Protein AF-A0A1Q4FGW6-F1 (afdb_monomer_lite)

Foldseek 3Di:
DDDPPPPPPVPPPQQAKWAFADADQVQQKTWIAGPVGDIDIAHAPDDDPNAQWHFPTTDDQWTWIWHDDPPDPDIDIDIDGHGDIDRRSVVCVVPDDPDDDPPPPPPPPDDDDDD

Sequence (115 aa):
MFFISTVLTAGTCAAEPYVVAALAADAQAVVLSTADGRLLRYRSGEPLADAPWRVAEVRGDEVVFARPLPGRNGALNVGVRAGATVDFAALDRRHAAPPAPPQQKDFRLIPLPRR

pLDDT: mean 79.31, std 18.4, range [36.62, 96.88]

Structure (mmCIF, N/CA/C/O backbone):
data_AF-A0A1Q4FGW6-F1
#
_entry.id   AF-A0A1Q4FGW6-F1
#
loop_
_atom_site.group_PDB
_atom_site.id
_atom_site.type_symbol
_atom_site.label_atom_id
_atom_site.label_alt_id
_atom_site.label_comp_id
_atom_site.label_asym_id
_atom_site.label_entity_id
_atom_site.label_seq_id
_atom_site.pdbx_PDB_ins_code
_atom_site.Cartn_x
_atom_site.Cartn_y
_atom_site.Cartn_z
_atom_site.occupancy
_atom_site.B_iso_or_equiv
_atom_site.auth_seq_id
_atom_site.auth_comp_id
_atom_site.auth_asym_id
_atom_site.auth_atom_id
_atom_site.pdbx_PDB_model_num
ATOM 1 N N . MET A 1 1 ? 44.897 7.904 19.824 1.00 41.88 1 MET A N 1
ATOM 2 C CA . MET A 1 1 ? 43.861 8.563 19.002 1.00 41.88 1 MET A CA 1
ATOM 3 C C . MET A 1 1 ? 43.129 7.458 18.253 1.00 41.88 1 MET A C 1
ATOM 5 O O . MET A 1 1 ? 43.680 6.916 17.307 1.00 41.88 1 MET A O 1
ATOM 9 N N . PHE A 1 2 ? 41.986 7.005 18.773 1.00 36.84 2 PHE A N 1
ATOM 10 C CA . PHE A 1 2 ? 41.222 5.901 18.184 1.00 36.84 2 PHE A CA 1
ATOM 11 C C . PHE A 1 2 ? 40.255 6.477 17.147 1.00 36.84 2 PHE A C 1
ATOM 13 O O . PHE A 1 2 ? 39.329 7.197 17.508 1.00 36.84 2 PHE A O 1
ATOM 20 N N . PHE A 1 3 ? 40.488 6.197 15.865 1.00 41.50 3 PHE A N 1
ATOM 21 C CA . PHE A 1 3 ? 39.518 6.481 14.812 1.00 41.50 3 PHE A CA 1
ATOM 22 C C . PHE A 1 3 ? 38.496 5.344 14.790 1.00 41.50 3 PHE A C 1
ATOM 24 O O . PHE A 1 3 ? 38.798 4.231 14.365 1.00 41.50 3 PHE A O 1
ATOM 31 N N . ILE A 1 4 ? 37.292 5.618 15.290 1.00 49.25 4 ILE A N 1
ATOM 32 C CA . ILE A 1 4 ? 36.139 4.738 15.107 1.00 49.25 4 ILE A CA 1
ATOM 33 C C . ILE A 1 4 ? 35.610 5.029 13.702 1.00 49.25 4 ILE A C 1
ATOM 35 O O . ILE A 1 4 ? 34.852 5.973 13.493 1.00 49.25 4 ILE A O 1
ATOM 39 N N . SER A 1 5 ? 36.068 4.259 12.718 1.00 43.81 5 SER A N 1
ATOM 40 C CA . SER A 1 5 ? 35.481 4.272 11.379 1.00 43.81 5 SER A CA 1
ATOM 41 C C . SER A 1 5 ? 34.142 3.545 11.441 1.00 43.81 5 SER A C 1
ATOM 43 O O . SER A 1 5 ? 34.075 2.326 11.295 1.00 43.81 5 SER A O 1
ATOM 45 N N . THR A 1 6 ? 33.070 4.290 11.707 1.00 52.97 6 THR A N 1
ATOM 46 C CA . THR A 1 6 ? 31.701 3.794 11.572 1.00 52.97 6 THR A CA 1
ATOM 47 C C . THR A 1 6 ? 31.467 3.457 10.105 1.00 52.97 6 THR A C 1
ATOM 49 O O . THR A 1 6 ? 31.296 4.342 9.268 1.00 52.97 6 THR A O 1
ATOM 52 N N . VAL A 1 7 ? 31.478 2.166 9.781 1.00 49.09 7 VAL A N 1
ATOM 53 C CA . VAL A 1 7 ? 30.941 1.673 8.515 1.00 49.09 7 VAL A CA 1
ATOM 54 C C . VAL A 1 7 ? 29.440 1.923 8.584 1.00 49.09 7 VAL A C 1
ATOM 56 O O . VAL A 1 7 ? 28.708 1.202 9.262 1.00 49.09 7 VAL A O 1
ATOM 59 N N . LEU A 1 8 ? 28.988 2.997 7.934 1.00 40.84 8 LEU A N 1
ATOM 60 C CA . LEU A 1 8 ? 27.576 3.228 7.677 1.00 40.84 8 LEU A CA 1
ATOM 61 C C . LEU A 1 8 ? 27.153 2.169 6.657 1.00 40.84 8 LEU A C 1
ATOM 63 O O . LEU A 1 8 ? 27.145 2.394 5.449 1.00 40.84 8 LEU A O 1
ATOM 67 N N . THR A 1 9 ? 26.894 0.958 7.144 1.00 42.75 9 THR A N 1
ATOM 68 C CA . THR A 1 9 ? 26.194 -0.051 6.364 1.00 42.75 9 THR A CA 1
ATOM 69 C C . THR A 1 9 ? 24.844 0.583 6.086 1.00 42.75 9 THR A C 1
ATOM 71 O O . THR A 1 9 ? 24.042 0.735 7.006 1.00 42.75 9 THR A O 1
ATOM 74 N N . ALA A 1 10 ? 24.637 1.058 4.856 1.00 43.44 10 ALA A N 1
ATOM 75 C CA . ALA A 1 10 ? 23.323 1.414 4.363 1.00 43.44 10 ALA A CA 1
ATOM 76 C C . ALA A 1 10 ? 22.504 0.132 4.465 1.00 43.44 10 ALA A C 1
ATOM 78 O O . ALA A 1 10 ? 22.545 -0.723 3.581 1.00 43.44 10 ALA A O 1
ATOM 79 N N . GLY A 1 11 ? 21.873 -0.056 5.624 1.00 36.62 11 GLY A N 1
ATOM 80 C CA . GLY A 1 11 ? 20.899 -1.095 5.826 1.00 36.62 11 GLY A CA 1
ATOM 81 C C . GLY A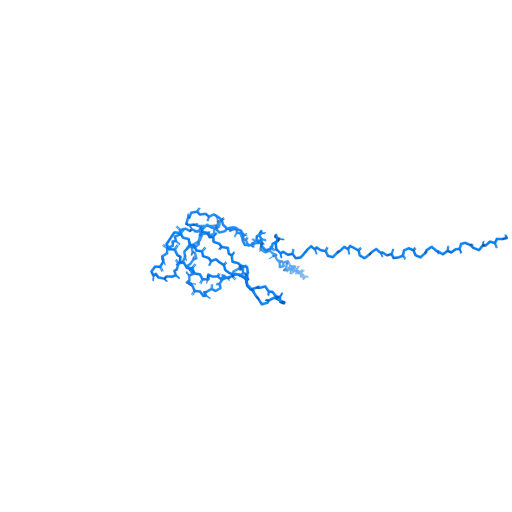 1 11 ? 19.889 -0.864 4.730 1.00 36.62 11 GLY A C 1
ATOM 82 O O . GLY A 1 11 ? 19.224 0.169 4.696 1.00 36.62 11 GLY A O 1
ATOM 83 N N . THR A 1 12 ? 19.827 -1.789 3.784 1.00 39.31 12 THR A N 1
ATOM 84 C CA . THR A 1 12 ? 18.630 -1.968 2.990 1.00 39.31 12 THR A CA 1
ATOM 85 C C . THR A 1 12 ? 17.553 -2.278 4.019 1.00 39.31 12 THR A C 1
ATOM 87 O O . THR A 1 12 ? 17.410 -3.433 4.421 1.00 39.31 12 THR A O 1
ATOM 90 N N . CYS A 1 13 ? 16.891 -1.245 4.548 1.00 40.62 13 CYS A N 1
ATOM 91 C CA . CYS A 1 13 ? 15.671 -1.416 5.307 1.00 40.62 13 CYS A CA 1
ATOM 92 C C . CYS A 1 13 ? 14.757 -2.168 4.353 1.00 40.62 13 CYS A C 1
ATOM 94 O O . CYS A 1 13 ? 14.308 -1.620 3.347 1.00 40.62 13 CYS A O 1
ATOM 96 N N . ALA A 1 14 ? 14.594 -3.465 4.595 1.00 47.12 14 ALA A N 1
ATOM 97 C CA . ALA A 1 14 ? 13.529 -4.210 3.969 1.00 47.12 14 ALA A CA 1
ATOM 98 C C . ALA A 1 14 ? 12.263 -3.449 4.357 1.00 47.12 14 ALA A C 1
ATOM 100 O O . ALA A 1 14 ? 11.965 -3.365 5.545 1.00 47.12 14 ALA A O 1
ATOM 101 N N . ALA A 1 15 ? 11.619 -2.794 3.387 1.00 60.25 15 ALA A N 1
ATOM 102 C CA . ALA A 1 15 ? 10.400 -2.044 3.639 1.00 60.25 15 ALA A CA 1
ATOM 103 C C . ALA A 1 15 ? 9.425 -2.989 4.349 1.00 60.25 15 ALA A C 1
ATOM 105 O O . ALA A 1 15 ? 9.059 -4.029 3.795 1.00 60.25 15 ALA A O 1
ATOM 106 N N . GLU A 1 16 ? 9.121 -2.686 5.609 1.00 75.06 16 GLU A N 1
ATOM 107 C CA . GLU A 1 16 ? 8.293 -3.545 6.445 1.00 75.06 16 GLU A CA 1
ATOM 108 C C . GLU A 1 16 ? 6.877 -3.625 5.860 1.00 75.06 16 GLU A C 1
ATOM 110 O O . GLU A 1 16 ? 6.414 -2.673 5.222 1.00 75.06 16 GLU A O 1
ATOM 115 N N . PRO A 1 17 ? 6.176 -4.757 6.036 1.00 87.31 17 PRO A N 1
ATOM 116 C CA . PRO A 1 17 ? 4.807 -4.879 5.565 1.00 87.31 17 PRO A CA 1
ATOM 117 C C . PRO A 1 17 ? 3.913 -3.820 6.221 1.00 87.31 17 PRO A C 1
ATOM 119 O O . PRO A 1 17 ? 3.962 -3.605 7.432 1.00 87.31 17 PRO A O 1
ATOM 122 N N . TYR A 1 18 ? 3.054 -3.198 5.417 1.00 91.88 18 TYR A N 1
ATOM 123 C CA . TYR A 1 18 ? 2.059 -2.235 5.877 1.00 91.88 18 TYR A CA 1
ATOM 124 C C . TYR A 1 18 ? 0.700 -2.911 6.030 1.00 91.88 18 TYR A C 1
ATOM 126 O O . TYR A 1 18 ? 0.343 -3.782 5.239 1.00 91.88 18 TYR A O 1
ATOM 134 N N . VAL A 1 19 ? -0.100 -2.46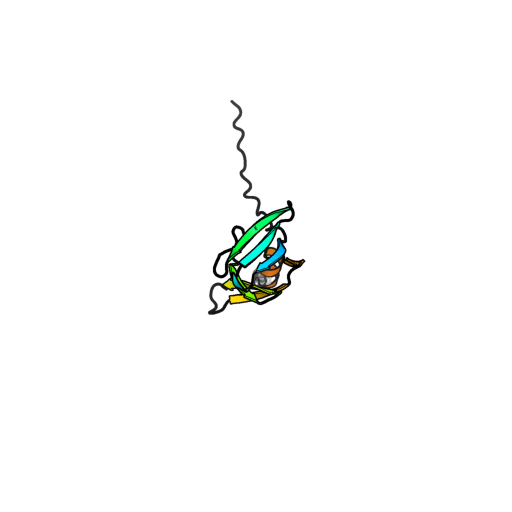7 6.992 1.00 94.69 19 VAL A N 1
ATOM 135 C CA . VAL A 1 19 ? -1.522 -2.823 7.098 1.00 94.69 19 VAL A CA 1
ATOM 136 C C . VAL A 1 19 ? -2.362 -1.645 6.628 1.00 94.69 19 VAL A C 1
ATOM 138 O O . VAL A 1 19 ? -2.137 -0.515 7.056 1.00 94.69 19 VAL A O 1
ATOM 141 N N . VAL A 1 20 ? -3.356 -1.887 5.773 1.00 95.25 20 VAL A N 1
ATOM 142 C CA . VAL A 1 20 ? -4.332 -0.858 5.387 1.00 95.25 20 VAL A CA 1
ATOM 143 C C . VAL A 1 20 ? -5.297 -0.643 6.550 1.00 95.25 20 VAL A C 1
ATOM 145 O O . VAL A 1 20 ? -6.293 -1.345 6.684 1.00 95.25 20 VAL A O 1
ATOM 148 N N . ALA A 1 21 ? -4.989 0.308 7.426 1.00 94.31 21 ALA A N 1
ATOM 149 C CA . ALA A 1 21 ? -5.732 0.524 8.663 1.00 94.31 21 ALA A CA 1
ATOM 150 C C . ALA A 1 21 ? -7.093 1.193 8.423 1.00 94.31 21 ALA A C 1
ATOM 152 O O . ALA A 1 21 ? -8.069 0.864 9.093 1.00 94.31 21 ALA A O 1
ATOM 153 N N . ALA A 1 22 ? -7.167 2.127 7.472 1.00 94.62 22 ALA A N 1
ATOM 154 C CA . ALA A 1 22 ? -8.409 2.809 7.127 1.00 94.62 22 ALA A CA 1
ATOM 155 C C . ALA A 1 22 ? -8.395 3.322 5.685 1.00 94.62 22 ALA A C 1
ATOM 157 O O . ALA A 1 22 ? -7.340 3.642 5.133 1.00 94.62 22 ALA A O 1
ATOM 158 N N . LEU A 1 23 ? -9.589 3.451 5.109 1.00 95.12 23 LEU A N 1
ATOM 159 C CA . LEU A 1 23 ? -9.822 3.995 3.776 1.00 95.12 23 LEU A CA 1
ATOM 160 C C . LEU A 1 23 ? -10.906 5.065 3.836 1.00 95.12 23 LEU A C 1
ATOM 162 O O . LEU A 1 23 ? -11.895 4.926 4.551 1.00 95.12 23 LEU A O 1
ATOM 166 N N . ALA A 1 24 ? -10.708 6.132 3.071 1.00 93.12 24 ALA A N 1
ATOM 167 C CA . ALA A 1 24 ? -11.670 7.207 2.902 1.00 93.12 24 ALA A CA 1
ATOM 168 C C . ALA A 1 24 ? -11.806 7.503 1.406 1.00 93.12 24 ALA A C 1
ATOM 170 O O . ALA A 1 24 ? -11.052 8.307 0.854 1.00 93.12 24 ALA A O 1
ATOM 171 N N . ALA A 1 25 ? -12.756 6.831 0.751 1.00 89.44 25 ALA A N 1
ATOM 172 C CA . ALA A 1 25 ? -12.981 6.943 -0.690 1.00 89.44 25 ALA A CA 1
ATOM 173 C C . ALA A 1 25 ? -13.351 8.373 -1.116 1.00 89.44 25 ALA A C 1
ATOM 175 O O . ALA A 1 25 ? -12.778 8.894 -2.072 1.00 89.44 25 ALA A O 1
ATOM 176 N N . ASP A 1 26 ? -14.214 9.044 -0.352 1.00 90.88 26 ASP A N 1
ATOM 177 C CA . ASP A 1 26 ? -14.637 10.424 -0.633 1.00 90.88 26 ASP A CA 1
ATOM 178 C C . ASP A 1 26 ? -13.462 11.410 -0.573 1.00 90.88 26 ASP A C 1
ATOM 180 O O . ASP A 1 26 ? -13.383 12.367 -1.338 1.00 90.88 26 ASP A O 1
ATOM 184 N N . ALA A 1 27 ? -12.511 11.148 0.326 1.00 90.94 27 ALA A N 1
ATOM 185 C CA . ALA A 1 27 ? -11.302 11.946 0.488 1.00 90.94 27 ALA A CA 1
ATOM 186 C C . ALA A 1 27 ? -10.133 11.457 -0.382 1.00 90.94 27 ALA A C 1
ATOM 188 O O . ALA A 1 27 ? -9.047 12.036 -0.303 1.00 90.94 27 ALA A O 1
ATOM 189 N N . GLN A 1 28 ? -10.333 10.383 -1.157 1.00 95.56 28 GLN A N 1
ATOM 190 C CA . GLN A 1 28 ? -9.295 9.681 -1.910 1.00 95.56 28 GLN A CA 1
ATOM 191 C C . GLN A 1 28 ? -8.037 9.438 -1.063 1.00 95.56 28 GLN A C 1
ATOM 193 O O . GLN A 1 28 ? -6.927 9.780 -1.470 1.00 95.56 28 GLN A O 1
ATOM 198 N N . ALA A 1 29 ? -8.209 8.907 0.151 1.00 96.00 29 ALA A N 1
ATOM 199 C CA . ALA A 1 29 ? -7.127 8.764 1.120 1.00 96.00 29 ALA A CA 1
ATOM 200 C C . ALA A 1 29 ? -7.091 7.384 1.784 1.00 96.00 29 ALA A C 1
ATOM 202 O O . ALA A 1 29 ? -8.120 6.741 1.994 1.00 96.00 29 ALA A O 1
ATOM 203 N N . VAL A 1 30 ? -5.884 6.964 2.155 1.00 96.88 30 VAL A N 1
ATOM 204 C CA . VAL A 1 30 ? -5.592 5.725 2.880 1.00 96.88 30 VAL A CA 1
ATOM 205 C C . VAL A 1 30 ? -4.745 6.032 4.109 1.00 96.88 30 VAL A C 1
ATOM 207 O O . VAL A 1 30 ? -3.890 6.921 4.092 1.00 96.88 30 VAL A O 1
ATOM 210 N N . VAL A 1 31 ? -4.983 5.282 5.181 1.00 96.38 31 VAL A N 1
ATOM 211 C CA . VAL A 1 31 ? -4.101 5.221 6.345 1.00 96.38 31 VAL A CA 1
ATOM 212 C C . VAL A 1 31 ? -3.435 3.854 6.369 1.00 96.38 31 VAL A C 1
ATOM 214 O O . VAL A 1 31 ? -4.112 2.826 6.391 1.00 96.38 31 VAL A O 1
ATOM 217 N N . LEU A 1 32 ? -2.108 3.855 6.369 1.00 95.31 32 LEU A N 1
ATOM 218 C CA . LEU A 1 32 ? -1.270 2.676 6.521 1.00 95.31 32 LEU A CA 1
ATOM 219 C C . LEU A 1 32 ? -0.731 2.608 7.949 1.00 95.31 32 LEU A C 1
ATOM 221 O O . LEU A 1 32 ? -0.286 3.621 8.482 1.00 95.31 32 LEU A O 1
ATOM 225 N N . SER A 1 33 ? -0.747 1.422 8.547 1.00 94.06 33 SER A N 1
ATOM 226 C CA . SER A 1 33 ? -0.014 1.127 9.777 1.00 94.06 33 SER A CA 1
ATOM 227 C C . SER A 1 33 ? 1.266 0.389 9.426 1.00 94.06 33 SER A C 1
ATOM 229 O O . SER A 1 33 ? 1.227 -0.607 8.704 1.00 94.06 33 SER A O 1
ATOM 231 N N . THR A 1 34 ? 2.388 0.862 9.944 1.00 90.81 34 THR A N 1
ATOM 232 C CA . THR A 1 34 ? 3.670 0.148 9.934 1.00 90.81 34 THR A CA 1
ATOM 233 C C . THR A 1 34 ? 3.700 -0.915 11.035 1.00 90.81 34 THR A C 1
ATOM 235 O O . THR A 1 34 ? 2.835 -0.931 11.920 1.00 90.81 34 THR A O 1
ATOM 238 N N . ALA A 1 35 ? 4.690 -1.811 10.996 1.00 86.69 35 ALA A N 1
ATOM 239 C CA . ALA A 1 35 ? 4.838 -2.866 11.999 1.00 86.69 35 ALA A CA 1
ATOM 240 C C . ALA A 1 35 ? 5.191 -2.319 13.397 1.00 86.69 35 ALA A C 1
ATOM 242 O O . ALA A 1 35 ? 4.796 -2.911 14.399 1.00 86.69 35 ALA A O 1
ATOM 243 N N . ASP A 1 36 ? 5.853 -1.159 13.473 1.00 87.06 36 ASP A N 1
ATOM 244 C CA . ASP A 1 36 ? 6.111 -0.421 14.720 1.00 87.06 36 ASP A CA 1
ATOM 245 C C . ASP A 1 36 ? 4.889 0.376 15.235 1.00 87.06 36 ASP A C 1
ATOM 247 O O . ASP A 1 36 ? 4.975 1.063 16.253 1.00 87.06 36 ASP A O 1
ATOM 251 N N . GLY A 1 37 ? 3.737 0.277 14.558 1.00 86.62 37 GLY A N 1
ATOM 252 C CA . GLY A 1 37 ? 2.471 0.882 14.979 1.00 86.62 37 GLY A CA 1
ATOM 253 C C . GLY A 1 37 ? 2.296 2.354 14.596 1.00 86.62 37 GLY A C 1
ATOM 254 O O . GLY A 1 37 ? 1.330 2.987 15.029 1.00 86.62 37 GLY A O 1
ATOM 255 N N . ARG A 1 38 ? 3.194 2.930 13.787 1.00 91.81 38 ARG A N 1
ATOM 256 C CA . ARG A 1 38 ? 3.018 4.293 13.268 1.00 91.81 38 ARG A CA 1
ATOM 257 C C . ARG A 1 38 ? 1.942 4.319 12.188 1.00 91.81 38 ARG A C 1
ATOM 259 O O . ARG A 1 38 ? 1.850 3.434 11.343 1.00 91.81 38 ARG A O 1
ATOM 266 N N . LEU A 1 39 ? 1.161 5.396 12.184 1.00 94.44 39 LEU A N 1
ATOM 267 C CA . LEU A 1 39 ? 0.138 5.636 11.173 1.00 94.44 39 LEU A CA 1
ATOM 268 C C . LEU A 1 39 ? 0.635 6.653 10.149 1.00 94.44 39 LEU A C 1
ATOM 270 O O . LEU A 1 39 ? 1.029 7.768 10.495 1.00 94.44 39 LEU A O 1
ATOM 274 N N . LEU A 1 40 ? 0.584 6.266 8.881 1.00 94.44 40 LEU A N 1
ATOM 275 C CA . LEU A 1 40 ? 0.985 7.073 7.740 1.00 94.44 40 LEU A CA 1
ATOM 276 C C . LEU A 1 40 ? -0.241 7.326 6.872 1.00 94.44 40 LEU A C 1
ATOM 278 O O . LEU A 1 40 ? -0.903 6.391 6.423 1.00 94.44 40 LEU A O 1
ATOM 282 N N . ARG A 1 41 ? -0.563 8.596 6.642 1.00 95.81 41 ARG A N 1
ATOM 283 C CA . ARG A 1 41 ? -1.683 8.987 5.788 1.00 95.81 41 ARG A CA 1
ATOM 284 C C . ARG A 1 41 ? -1.163 9.363 4.410 1.00 95.81 41 ARG A C 1
ATOM 286 O O . ARG A 1 41 ? -0.279 10.207 4.318 1.00 95.81 41 ARG A O 1
ATOM 293 N N . TYR A 1 42 ? -1.801 8.816 3.383 1.00 96.44 42 TYR A N 1
ATOM 294 C CA . TYR A 1 42 ? -1.537 9.150 1.989 1.00 96.44 42 TYR A CA 1
ATOM 295 C C . TYR A 1 42 ? -2.830 9.506 1.261 1.00 96.44 42 TYR A C 1
ATOM 297 O O . TYR A 1 42 ? -3.899 8.969 1.568 1.00 96.44 42 TYR A O 1
ATOM 305 N N . ARG A 1 43 ? -2.736 10.402 0.283 1.00 96.50 43 ARG A N 1
ATOM 306 C CA . ARG A 1 43 ? -3.809 10.678 -0.685 1.00 96.50 43 ARG A CA 1
ATOM 307 C C . ARG A 1 43 ? -3.507 10.050 -2.038 1.00 96.50 43 ARG A C 1
ATOM 309 O O . ARG A 1 43 ? -2.361 9.744 -2.349 1.00 96.50 43 ARG A O 1
ATOM 316 N N . SER A 1 44 ? -4.535 9.898 -2.866 1.00 95.38 44 SER A N 1
ATOM 317 C CA . SER A 1 44 ? -4.370 9.522 -4.267 1.00 95.38 44 SER A CA 1
ATOM 318 C C . SER A 1 44 ? -3.388 10.464 -4.972 1.00 95.38 44 SER A C 1
ATOM 320 O O . SER A 1 44 ? -3.434 11.683 -4.804 1.00 95.38 44 SER A O 1
ATOM 322 N N . GLY A 1 45 ? -2.467 9.872 -5.726 1.00 94.12 45 GLY A N 1
ATOM 323 C CA . GLY A 1 45 ? -1.339 10.530 -6.374 1.00 94.12 45 GLY A CA 1
ATOM 324 C C . GLY A 1 45 ? -0.072 10.611 -5.519 1.00 94.12 45 GLY A C 1
ATOM 325 O O . GLY A 1 45 ? 1.007 10.779 -6.088 1.00 94.12 45 GLY A O 1
ATOM 326 N N . GLU A 1 46 ? -0.156 10.457 -4.194 1.00 95.12 46 GLU A N 1
ATOM 327 C CA . GLU A 1 46 ? 1.014 10.598 -3.324 1.00 95.12 46 GLU A CA 1
ATOM 328 C C . GLU A 1 46 ? 1.926 9.358 -3.383 1.00 95.12 46 GLU A C 1
ATOM 330 O O . GLU A 1 46 ? 1.441 8.219 -3.315 1.00 95.12 46 GLU A O 1
ATOM 335 N N . PRO A 1 47 ? 3.253 9.557 -3.509 1.00 94.38 47 PRO A N 1
ATOM 336 C CA . PRO A 1 47 ? 4.223 8.479 -3.397 1.00 94.38 47 PRO A CA 1
ATOM 337 C C . PRO A 1 47 ? 4.353 8.017 -1.944 1.00 94.38 47 PRO A C 1
ATOM 339 O O . PRO A 1 47 ? 4.265 8.811 -1.005 1.00 94.38 47 PRO A O 1
ATOM 342 N N . LEU A 1 48 ? 4.609 6.724 -1.763 1.00 91.50 48 LEU A N 1
ATOM 343 C CA . LEU A 1 48 ? 4.977 6.178 -0.465 1.00 91.50 48 LEU A CA 1
ATOM 344 C C . LEU A 1 48 ? 6.394 6.645 -0.111 1.00 91.50 48 LEU A C 1
ATOM 346 O O . LEU A 1 48 ? 7.244 6.800 -0.985 1.00 91.50 48 LEU A O 1
ATOM 350 N N . ALA A 1 49 ? 6.643 6.873 1.179 1.00 87.56 49 ALA A N 1
ATOM 351 C CA . ALA A 1 49 ? 7.916 7.432 1.638 1.00 87.56 49 ALA A CA 1
ATOM 352 C C . ALA A 1 49 ? 9.092 6.466 1.411 1.00 87.56 49 ALA A C 1
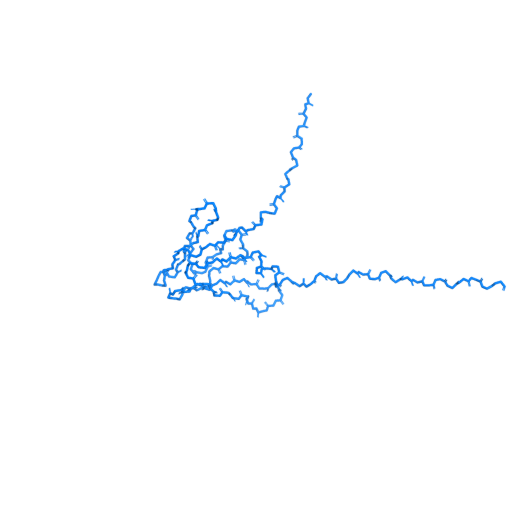ATOM 354 O O . ALA A 1 49 ? 10.165 6.886 0.986 1.00 87.56 49 ALA A O 1
ATOM 355 N N . ASP A 1 50 ? 8.855 5.171 1.636 1.00 85.62 50 ASP A N 1
ATOM 356 C CA . ASP A 1 50 ? 9.915 4.159 1.717 1.00 85.62 50 ASP A CA 1
ATOM 357 C C . ASP A 1 50 ? 9.836 3.110 0.594 1.00 85.62 50 ASP A C 1
ATOM 359 O O . ASP A 1 50 ? 10.533 2.095 0.624 1.00 85.62 50 ASP A O 1
ATOM 363 N N . ALA A 1 51 ? 8.975 3.321 -0.407 1.00 87.19 51 ALA A N 1
ATOM 364 C CA . ALA A 1 51 ? 8.757 2.369 -1.491 1.00 87.19 51 ALA A CA 1
ATOM 365 C C . ALA A 1 51 ? 8.512 3.090 -2.827 1.00 87.19 51 ALA A C 1
ATOM 367 O O . ALA A 1 51 ? 7.872 4.140 -2.842 1.00 87.19 51 ALA A O 1
ATOM 368 N N . PRO A 1 52 ? 8.926 2.517 -3.976 1.00 89.00 52 PRO A N 1
ATOM 369 C CA . PRO A 1 52 ? 8.704 3.093 -5.309 1.00 89.00 52 PRO A CA 1
ATOM 370 C C . PRO A 1 52 ? 7.242 2.963 -5.785 1.00 89.00 52 PRO A C 1
ATOM 372 O O . PRO A 1 52 ? 6.966 2.790 -6.970 1.00 89.00 52 PRO A O 1
ATOM 375 N N . TRP A 1 53 ? 6.294 3.014 -4.857 1.00 93.50 53 TRP A N 1
ATOM 376 C CA . TRP A 1 53 ? 4.865 2.868 -5.077 1.00 93.50 53 TRP A CA 1
ATOM 377 C C . TRP A 1 53 ? 4.170 4.195 -4.788 1.00 93.50 53 TRP A C 1
ATOM 379 O O . TRP A 1 53 ? 4.681 5.041 -4.059 1.00 93.50 53 TRP A O 1
ATOM 389 N N . ARG A 1 54 ? 2.976 4.376 -5.339 1.00 94.94 54 ARG A N 1
ATOM 390 C CA . ARG A 1 54 ? 2.085 5.494 -5.018 1.00 94.94 54 ARG A CA 1
ATOM 391 C C . ARG A 1 54 ? 0.669 4.999 -4.807 1.00 94.94 54 ARG A C 1
ATOM 393 O O . ARG A 1 54 ? 0.290 3.967 -5.366 1.00 94.94 54 ARG A O 1
ATOM 400 N N . VAL A 1 55 ? -0.133 5.765 -4.081 1.00 96.50 55 VAL A N 1
ATOM 401 C CA . VAL A 1 55 ? -1.584 5.558 -4.062 1.00 96.50 55 VAL A CA 1
ATOM 402 C C . VAL A 1 55 ? -2.126 5.990 -5.421 1.00 96.50 55 VAL A C 1
ATOM 404 O O . VAL A 1 55 ? -1.985 7.145 -5.809 1.00 96.50 55 VAL A O 1
ATOM 407 N N . ALA A 1 56 ? -2.694 5.065 -6.184 1.00 95.56 56 ALA A N 1
ATOM 408 C CA . ALA A 1 56 ? -3.286 5.368 -7.483 1.00 95.56 56 ALA A CA 1
ATOM 409 C C . ALA A 1 56 ? -4.744 5.802 -7.346 1.00 95.56 56 ALA A C 1
ATOM 411 O O . ALA A 1 56 ? -5.178 6.721 -8.032 1.00 95.56 56 ALA A O 1
ATOM 412 N N . GLU A 1 57 ? -5.492 5.125 -6.475 1.00 95.75 57 GLU A N 1
ATOM 413 C CA . GLU A 1 57 ? -6.920 5.359 -6.289 1.00 95.75 57 GLU A CA 1
ATOM 414 C C . GLU A 1 57 ? -7.409 4.725 -4.987 1.00 95.75 57 GLU A C 1
ATOM 416 O O . GLU A 1 57 ? -6.866 3.709 -4.553 1.00 95.75 57 GLU A O 1
ATOM 421 N N . VAL A 1 58 ? -8.456 5.288 -4.384 1.00 95.38 58 VAL A N 1
ATOM 422 C CA . VAL A 1 58 ? -9.180 4.668 -3.265 1.00 95.38 58 VAL A CA 1
ATOM 423 C C . VAL A 1 58 ? -10.646 4.495 -3.660 1.00 95.38 58 VAL A C 1
ATOM 425 O O . VAL A 1 58 ? -11.309 5.461 -4.034 1.00 95.38 58 VAL A O 1
ATOM 428 N N . ARG A 1 59 ? -11.157 3.264 -3.584 1.00 92.56 59 ARG A N 1
ATOM 429 C CA . ARG A 1 59 ? -12.495 2.860 -4.034 1.00 92.56 59 ARG A CA 1
ATOM 430 C C . ARG A 1 59 ? -13.211 2.090 -2.930 1.00 92.56 59 ARG A C 1
ATOM 432 O O . ARG A 1 59 ? -12.918 0.921 -2.720 1.00 92.56 59 ARG A O 1
ATOM 439 N N . GLY A 1 60 ? -14.177 2.715 -2.259 1.00 88.75 60 GLY A N 1
ATOM 440 C CA . GLY A 1 60 ? -14.963 2.048 -1.214 1.00 88.75 60 GLY A CA 1
ATOM 441 C C . GLY A 1 60 ? -14.083 1.432 -0.118 1.00 88.75 60 GLY A C 1
ATOM 442 O O . GLY A 1 60 ? -13.512 2.163 0.690 1.00 88.75 60 GLY A O 1
ATOM 443 N N . ASP A 1 61 ? -13.980 0.100 -0.113 1.00 91.19 61 ASP A N 1
ATOM 444 C CA . ASP A 1 61 ? -13.207 -0.726 0.823 1.00 91.19 61 ASP A CA 1
ATOM 445 C C . ASP A 1 61 ? -11.833 -1.185 0.291 1.00 91.19 61 ASP A C 1
ATOM 447 O O . ASP A 1 61 ? -11.143 -1.961 0.959 1.00 91.19 61 ASP A O 1
ATOM 451 N N . GLU A 1 62 ? -11.408 -0.690 -0.873 1.00 95.38 62 GLU A N 1
ATOM 452 C CA . GLU A 1 62 ? -10.147 -1.041 -1.526 1.00 95.38 62 GLU A CA 1
ATOM 453 C C . GLU A 1 62 ? -9.296 0.196 -1.862 1.00 95.38 62 GLU A C 1
ATOM 455 O O . GLU A 1 62 ? -9.797 1.253 -2.245 1.00 95.38 62 GLU A O 1
ATOM 460 N N . VAL A 1 63 ? -7.975 0.063 -1.754 1.00 96.44 63 VAL A N 1
ATOM 461 C CA . VAL A 1 63 ? -6.989 1.007 -2.290 1.00 96.44 63 VAL A CA 1
ATOM 462 C C . VAL A 1 63 ? -6.176 0.335 -3.386 1.00 96.44 63 VAL A C 1
ATOM 464 O O . VAL A 1 63 ? -5.735 -0.803 -3.243 1.00 96.44 63 VAL A O 1
ATOM 467 N N . VAL A 1 64 ? -5.938 1.058 -4.474 1.00 96.38 64 VAL A N 1
ATOM 468 C CA . VAL A 1 64 ? -5.055 0.630 -5.554 1.00 96.38 64 VAL A CA 1
ATOM 469 C C . VAL A 1 64 ? -3.715 1.328 -5.390 1.00 96.38 64 VAL A C 1
ATOM 471 O O . VAL A 1 64 ? -3.633 2.556 -5.448 1.00 96.38 64 VAL A O 1
ATOM 474 N N . PHE A 1 65 ? -2.649 0.550 -5.2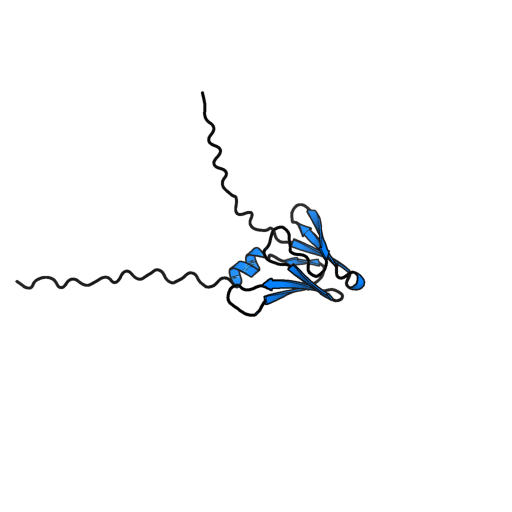37 1.00 96.12 65 PHE A N 1
ATOM 475 C CA . PHE A 1 65 ? -1.278 1.042 -5.308 1.00 96.12 65 PHE A CA 1
ATOM 476 C C . PHE A 1 65 ? -0.716 0.825 -6.706 1.00 96.12 65 PHE A C 1
ATOM 478 O O . PHE A 1 65 ? -0.917 -0.236 -7.295 1.00 96.12 65 PHE A O 1
ATOM 485 N N . ALA A 1 66 ? 0.016 1.809 -7.223 1.00 94.69 66 ALA A N 1
ATOM 486 C CA . ALA A 1 66 ? 0.677 1.725 -8.518 1.00 94.69 66 ALA A CA 1
ATOM 487 C C . ALA A 1 66 ? 2.189 1.896 -8.389 1.00 94.69 66 ALA A C 1
ATOM 489 O O . ALA A 1 66 ? 2.663 2.803 -7.705 1.00 94.69 66 ALA A O 1
ATOM 490 N N . ARG A 1 67 ? 2.939 1.089 -9.137 1.00 92.00 67 ARG A N 1
ATOM 491 C CA . ARG A 1 67 ? 4.376 1.265 -9.362 1.00 92.00 67 ARG A CA 1
ATOM 492 C C . ARG A 1 67 ? 4.662 1.394 -10.860 1.00 92.00 67 ARG A C 1
ATOM 494 O O . ARG A 1 67 ? 4.383 0.449 -11.602 1.00 92.00 67 ARG A O 1
ATOM 501 N N . PRO A 1 68 ? 5.237 2.513 -11.331 1.00 86.94 68 PRO A N 1
ATOM 502 C CA . PRO A 1 68 ? 5.715 2.629 -12.708 1.00 86.94 68 PRO A CA 1
ATOM 503 C C . PRO A 1 68 ? 6.791 1.577 -13.011 1.00 86.94 68 PRO A C 1
ATOM 505 O O . PRO A 1 68 ? 7.685 1.358 -12.194 1.00 86.94 68 PRO A O 1
ATOM 508 N N . LEU A 1 69 ? 6.727 0.932 -14.179 1.00 83.06 69 LEU A N 1
ATOM 509 C CA . LEU A 1 69 ? 7.746 -0.036 -14.593 1.00 83.06 69 LEU A CA 1
ATOM 510 C C . LEU A 1 69 ? 8.793 0.641 -15.494 1.00 83.06 69 LEU A C 1
ATOM 512 O O . LEU A 1 69 ? 8.425 1.222 -16.516 1.00 83.06 69 LEU A O 1
ATOM 516 N N . PRO A 1 70 ? 10.098 0.562 -15.175 1.00 74.00 70 PRO A N 1
ATOM 517 C CA . PRO A 1 70 ? 11.131 1.150 -16.019 1.00 74.00 70 PRO A CA 1
ATOM 518 C C . PRO A 1 70 ? 11.178 0.445 -17.382 1.00 74.00 70 PRO A C 1
ATOM 520 O O . PRO A 1 70 ? 11.167 -0.783 -17.466 1.00 74.00 70 PRO A O 1
ATOM 523 N N . GLY A 1 71 ? 11.218 1.229 -18.462 1.00 72.81 71 GLY A N 1
ATOM 524 C CA . GLY A 1 71 ? 11.322 0.714 -19.832 1.00 72.81 71 GLY A CA 1
ATOM 525 C C . GLY A 1 71 ? 10.044 0.083 -20.400 1.00 72.81 71 GLY A C 1
ATOM 526 O O . GLY A 1 71 ? 10.083 -0.468 -21.497 1.00 72.81 71 GLY A O 1
ATOM 527 N N . ARG A 1 72 ? 8.906 0.162 -19.696 1.00 70.44 72 ARG A N 1
ATOM 528 C CA . ARG A 1 72 ? 7.590 -0.232 -20.221 1.00 70.44 72 ARG A CA 1
ATOM 529 C C . ARG A 1 72 ? 6.605 0.924 -20.077 1.00 70.44 72 ARG A C 1
ATOM 531 O O . ARG A 1 72 ? 6.520 1.531 -19.015 1.00 70.44 72 ARG A O 1
ATOM 538 N N . ASN A 1 73 ? 5.805 1.181 -21.113 1.00 70.50 73 ASN A N 1
ATOM 539 C CA . ASN A 1 73 ? 4.627 2.042 -20.992 1.00 70.50 73 ASN A CA 1
ATOM 540 C C . ASN A 1 73 ? 3.556 1.295 -20.182 1.00 70.50 73 ASN A C 1
ATOM 542 O O . ASN A 1 73 ? 2.712 0.603 -20.743 1.00 70.50 73 ASN A O 1
ATOM 546 N N . GLY A 1 74 ? 3.642 1.367 -18.853 1.00 80.94 74 GLY A N 1
ATOM 547 C CA . GLY A 1 74 ? 2.693 0.728 -17.947 1.00 80.94 74 GLY A CA 1
ATOM 548 C C . GLY A 1 74 ? 3.075 0.853 -16.472 1.00 80.94 74 GLY A C 1
ATOM 549 O O . GLY A 1 74 ? 4.202 1.203 -16.118 1.00 80.94 74 GLY A O 1
ATOM 550 N N . ALA A 1 75 ? 2.116 0.543 -15.604 1.00 87.06 75 ALA A N 1
ATOM 551 C CA . ALA A 1 75 ? 2.310 0.460 -14.162 1.00 87.06 75 ALA A CA 1
ATOM 552 C C . ALA A 1 75 ? 1.831 -0.901 -13.651 1.00 87.06 75 ALA A C 1
ATOM 554 O O . ALA A 1 75 ? 0.874 -1.470 -14.178 1.00 87.06 75 ALA A O 1
ATOM 555 N N . LEU A 1 76 ? 2.499 -1.413 -12.622 1.00 89.38 76 LEU A N 1
ATOM 556 C CA . LEU A 1 76 ? 1.993 -2.521 -11.826 1.00 89.38 76 LEU A CA 1
ATOM 557 C C . LEU A 1 76 ? 0.972 -1.959 -10.840 1.00 89.38 76 LEU A C 1
ATOM 559 O O . LEU A 1 76 ? 1.336 -1.120 -10.021 1.00 89.38 76 LEU A O 1
ATOM 563 N N . ASN A 1 77 ? -0.273 -2.423 -10.923 1.00 92.75 77 ASN A N 1
ATOM 564 C CA . ASN A 1 77 ? -1.350 -2.011 -10.030 1.00 92.75 77 ASN A CA 1
ATOM 565 C C . ASN A 1 77 ? -1.719 -3.164 -9.096 1.00 92.75 77 ASN A C 1
ATOM 567 O O . ASN A 1 77 ? -1.875 -4.297 -9.552 1.00 92.75 77 ASN A O 1
ATOM 571 N N . VAL A 1 78 ? -1.874 -2.875 -7.807 1.00 93.62 78 VAL A N 1
ATOM 572 C CA . VAL A 1 78 ? -2.255 -3.854 -6.783 1.00 93.62 78 VAL A CA 1
ATOM 573 C C . VAL A 1 78 ? -3.391 -3.279 -5.949 1.00 93.62 78 VAL A C 1
ATOM 575 O O . VAL A 1 78 ? -3.214 -2.250 -5.301 1.00 93.62 78 VAL A O 1
ATOM 578 N N . GLY A 1 79 ? -4.546 -3.943 -5.984 1.00 94.69 79 GLY A N 1
ATOM 579 C CA . GLY A 1 79 ? -5.694 -3.647 -5.130 1.00 94.69 79 GLY A CA 1
ATOM 580 C C . GLY A 1 79 ? -5.540 -4.311 -3.764 1.00 94.69 79 GLY A C 1
ATOM 581 O O . GLY A 1 79 ? -5.197 -5.492 -3.680 1.00 94.69 79 GLY A O 1
ATOM 582 N N . VAL A 1 80 ? -5.759 -3.551 -2.695 1.00 95.69 80 VAL A N 1
ATOM 583 C CA . VAL A 1 80 ? -5.622 -4.004 -1.309 1.00 95.69 80 VAL A CA 1
ATOM 584 C C . VAL A 1 80 ? -6.824 -3.525 -0.511 1.00 95.69 80 VAL A C 1
ATOM 586 O O . VAL A 1 80 ? -7.137 -2.337 -0.492 1.00 95.69 80 VAL A O 1
ATOM 589 N N . ARG A 1 81 ? -7.501 -4.452 0.165 1.00 95.06 81 ARG A N 1
ATOM 590 C CA . ARG A 1 81 ? -8.665 -4.138 0.998 1.00 95.06 81 ARG A CA 1
ATOM 591 C C . ARG A 1 81 ? -8.263 -3.579 2.356 1.00 95.06 81 ARG A C 1
ATOM 593 O O . ARG A 1 81 ? -7.183 -3.884 2.862 1.00 95.06 81 ARG A O 1
ATOM 600 N N . ALA A 1 82 ? -9.160 -2.820 2.978 1.00 92.94 82 ALA A N 1
ATOM 601 C CA . ALA A 1 82 ? -9.011 -2.437 4.379 1.00 92.94 82 ALA A CA 1
ATOM 602 C C . ALA A 1 82 ? -8.796 -3.672 5.279 1.00 92.94 82 ALA A C 1
ATOM 604 O O . ALA A 1 82 ? -9.418 -4.718 5.095 1.00 92.94 82 ALA A O 1
ATOM 605 N N . GLY A 1 83 ? -7.883 -3.553 6.240 1.00 91.56 83 GLY A N 1
ATOM 606 C CA . GLY A 1 83 ? -7.452 -4.619 7.144 1.00 91.56 83 GLY A CA 1
ATOM 607 C C . GLY A 1 83 ? -6.433 -5.597 6.553 1.00 91.56 83 GLY A C 1
ATOM 608 O O . GLY A 1 83 ? -5.874 -6.397 7.299 1.00 91.56 83 GLY A O 1
ATOM 609 N N . ALA A 1 84 ? -6.158 -5.548 5.245 1.00 93.25 84 ALA A N 1
ATOM 610 C CA . ALA A 1 84 ? -5.172 -6.426 4.630 1.00 93.25 84 ALA A CA 1
ATOM 611 C C . ALA A 1 84 ? -3.739 -5.904 4.808 1.00 93.25 84 ALA A C 1
ATOM 613 O O . ALA A 1 84 ? -3.485 -4.697 4.878 1.00 93.25 84 ALA A O 1
ATOM 614 N N . THR A 1 85 ? -2.800 -6.848 4.827 1.00 93.19 85 THR A N 1
ATOM 615 C CA . THR A 1 85 ? -1.363 -6.579 4.860 1.00 93.19 85 THR A CA 1
ATOM 616 C C . THR A 1 85 ? -0.793 -6.569 3.445 1.00 93.19 85 THR A C 1
ATOM 618 O O . THR A 1 85 ? -1.057 -7.475 2.654 1.00 93.19 85 THR A O 1
ATOM 621 N N . VAL A 1 86 ? 0.035 -5.574 3.139 1.00 91.06 86 VAL A N 1
ATOM 622 C CA . VAL A 1 86 ? 0.756 -5.434 1.875 1.00 91.06 86 VAL A CA 1
ATOM 623 C C . VAL A 1 86 ? 2.259 -5.334 2.126 1.00 91.06 86 VAL A C 1
ATOM 625 O O . VAL A 1 86 ? 2.729 -4.496 2.890 1.00 91.06 86 VAL A O 1
ATOM 628 N N . ASP A 1 87 ? 3.025 -6.196 1.460 1.00 91.81 87 ASP A N 1
ATOM 629 C CA . ASP A 1 87 ? 4.490 -6.168 1.448 1.00 91.81 87 ASP A CA 1
ATOM 630 C C . ASP A 1 87 ? 4.962 -5.723 0.056 1.00 91.81 87 ASP A C 1
ATOM 632 O O . ASP A 1 87 ? 5.025 -6.513 -0.894 1.00 91.81 87 ASP A O 1
ATOM 636 N N . PHE A 1 88 ? 5.274 -4.432 -0.074 1.00 88.94 88 PHE A N 1
ATOM 637 C CA . PHE A 1 88 ? 5.731 -3.844 -1.334 1.00 88.94 88 PHE A CA 1
ATOM 638 C C . PHE A 1 88 ? 7.087 -4.400 -1.783 1.00 88.94 88 PHE A C 1
ATOM 640 O O . PHE A 1 88 ? 7.308 -4.581 -2.980 1.00 88.94 88 PHE A O 1
ATOM 647 N N . ALA A 1 89 ? 7.972 -4.758 -0.848 1.00 86.56 89 ALA A N 1
ATOM 648 C CA . ALA A 1 89 ? 9.260 -5.358 -1.177 1.00 86.56 89 ALA A CA 1
ATOM 649 C C . ALA A 1 89 ? 9.097 -6.784 -1.733 1.00 86.56 89 ALA A C 1
ATOM 651 O O . ALA A 1 89 ? 9.835 -7.201 -2.630 1.00 86.56 89 ALA A O 1
ATOM 652 N N . ALA A 1 90 ? 8.135 -7.562 -1.231 1.00 86.38 90 ALA A N 1
ATOM 653 C CA . ALA A 1 90 ? 7.789 -8.868 -1.792 1.00 86.38 90 ALA A CA 1
ATOM 654 C C . ALA A 1 90 ? 7.131 -8.754 -3.171 1.00 86.38 90 ALA A C 1
ATOM 656 O O . ALA A 1 90 ? 7.464 -9.537 -4.067 1.00 86.38 90 ALA A O 1
ATOM 657 N N . LEU A 1 91 ? 6.231 -7.784 -3.362 1.00 87.00 91 LEU A N 1
ATOM 658 C CA . LEU A 1 91 ? 5.623 -7.505 -4.668 1.00 87.00 91 LEU A CA 1
ATOM 659 C C . LEU A 1 91 ? 6.692 -7.165 -5.710 1.00 87.00 91 LEU A C 1
ATOM 661 O O . LEU A 1 91 ? 6.690 -7.732 -6.808 1.00 87.00 91 LEU A O 1
ATOM 665 N N . ASP A 1 92 ? 7.651 -6.325 -5.326 1.00 84.19 92 ASP A N 1
ATOM 666 C CA . ASP A 1 92 ? 8.769 -5.921 -6.167 1.00 84.19 92 ASP A CA 1
ATOM 667 C C . ASP A 1 92 ? 9.671 -7.097 -6.538 1.00 84.19 92 ASP A C 1
ATOM 669 O O . ASP A 1 92 ? 9.998 -7.255 -7.714 1.00 84.19 92 ASP A O 1
ATOM 673 N N . ARG A 1 93 ? 10.012 -7.967 -5.578 1.00 82.81 93 ARG A N 1
ATOM 674 C CA . ARG A 1 93 ? 10.818 -9.176 -5.827 1.00 82.81 93 ARG A CA 1
ATOM 675 C C . ARG A 1 93 ? 10.145 -10.146 -6.793 1.00 82.81 93 ARG A C 1
ATOM 677 O O . ARG A 1 93 ? 10.818 -10.698 -7.655 1.00 82.81 93 ARG A O 1
ATOM 684 N N . ARG A 1 94 ? 8.826 -10.337 -6.685 1.00 76.88 94 ARG A N 1
ATOM 685 C CA . ARG A 1 94 ? 8.066 -11.210 -7.603 1.00 76.88 94 ARG A CA 1
ATOM 686 C C . ARG A 1 94 ? 8.045 -10.691 -9.041 1.00 76.88 94 ARG A C 1
ATOM 688 O O . ARG A 1 94 ? 7.867 -11.480 -9.960 1.00 76.88 94 ARG A O 1
ATOM 695 N N . HIS A 1 95 ? 8.203 -9.381 -9.221 1.00 73.06 95 HIS A N 1
ATOM 696 C CA . HIS A 1 95 ? 8.139 -8.716 -10.523 1.00 73.06 95 HIS A CA 1
ATOM 697 C C . HIS A 1 95 ? 9.506 -8.211 -11.002 1.00 73.06 95 HIS A C 1
ATOM 699 O O . HIS A 1 95 ? 9.588 -7.559 -12.044 1.00 73.06 95 HIS A O 1
ATOM 705 N N . ALA A 1 96 ? 10.577 -8.494 -10.259 1.00 64.25 96 ALA A N 1
ATOM 706 C CA . ALA A 1 96 ? 11.937 -8.301 -10.727 1.00 64.25 96 ALA A CA 1
ATOM 707 C C . ALA A 1 96 ? 12.220 -9.321 -11.838 1.00 64.25 96 ALA A C 1
ATOM 709 O O . ALA A 1 96 ? 11.814 -10.481 -11.748 1.00 64.25 96 ALA A O 1
ATOM 710 N N . ALA A 1 97 ? 12.898 -8.887 -12.903 1.00 56.84 97 ALA A N 1
ATOM 711 C CA . ALA A 1 97 ? 13.373 -9.814 -13.922 1.00 56.84 97 ALA A CA 1
ATOM 712 C C . ALA A 1 97 ? 14.240 -10.899 -13.252 1.00 56.84 97 ALA A C 1
ATOM 714 O O . ALA A 1 97 ? 14.989 -10.571 -12.324 1.00 56.84 97 ALA A O 1
ATOM 715 N N . PRO A 1 98 ? 14.155 -12.171 -13.687 1.00 56.03 98 PRO A N 1
ATOM 716 C CA . PRO A 1 98 ? 15.037 -13.198 -13.159 1.00 56.03 98 PRO A CA 1
ATOM 717 C C . PRO A 1 98 ? 16.498 -12.754 -13.332 1.00 56.03 98 PRO A C 1
ATOM 719 O O . PRO A 1 98 ? 16.818 -12.123 -14.348 1.00 56.03 98 PRO A O 1
ATOM 722 N N . PRO A 1 99 ? 17.383 -13.038 -12.355 1.00 53.88 99 PRO A N 1
ATOM 723 C CA . PRO A 1 99 ? 18.796 -12.724 -12.500 1.00 53.88 99 PRO A CA 1
ATOM 724 C C . PRO A 1 99 ? 19.302 -13.374 -13.788 1.00 53.88 99 PRO A C 1
ATOM 726 O O . PRO A 1 99 ? 18.947 -14.518 -14.085 1.00 53.88 99 PRO A O 1
ATOM 729 N N . ALA A 1 100 ? 20.085 -12.627 -14.572 1.0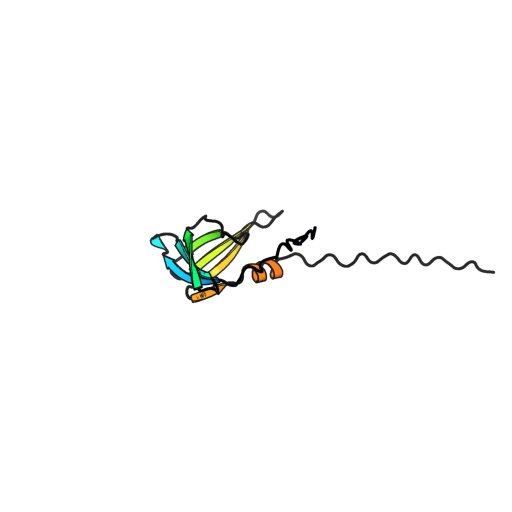0 53.75 100 ALA A N 1
ATOM 730 C CA . ALA A 1 100 ? 20.654 -13.156 -15.804 1.00 53.75 100 ALA A CA 1
ATOM 731 C C . ALA A 1 100 ? 21.360 -14.489 -15.495 1.00 53.75 100 ALA A C 1
ATOM 733 O O . ALA A 1 100 ? 22.056 -14.570 -14.474 1.00 53.75 100 ALA A O 1
ATOM 734 N N . PRO A 1 101 ? 21.177 -15.534 -16.327 1.00 56.84 101 PRO A N 1
ATOM 735 C CA . PRO A 1 101 ? 21.893 -16.782 -16.128 1.00 56.84 101 PRO A CA 1
ATOM 736 C C . PRO A 1 101 ? 23.394 -16.473 -16.045 1.00 56.84 101 PRO A C 1
ATOM 738 O O . PRO A 1 101 ? 23.875 -15.609 -16.790 1.00 56.84 101 PRO A O 1
ATOM 741 N N . PRO A 1 102 ? 24.136 -17.118 -15.124 1.00 63.03 102 PRO A N 1
ATOM 742 C CA . PRO A 1 102 ? 25.569 -16.897 -15.015 1.00 63.03 102 PRO A CA 1
ATOM 743 C C . PRO A 1 102 ? 26.186 -17.116 -16.394 1.00 63.03 102 PRO A C 1
ATOM 745 O O . PRO A 1 102 ? 25.904 -18.133 -17.029 1.00 63.03 102 PRO A O 1
ATOM 748 N N . GLN A 1 103 ? 26.979 -16.148 -16.875 1.00 60.91 103 GLN A N 1
ATOM 749 C CA . GLN A 1 103 ? 27.673 -16.278 -18.154 1.00 60.91 103 GLN A CA 1
ATOM 750 C C . GLN A 1 103 ? 28.472 -17.578 -18.107 1.00 60.91 103 GLN A C 1
ATOM 752 O O . GLN A 1 103 ? 29.438 -17.700 -17.349 1.00 60.91 103 GLN A O 1
ATOM 757 N N . GLN A 1 104 ? 28.015 -18.572 -18.864 1.00 54.75 104 GLN A N 1
ATOM 758 C CA . GLN A 1 104 ? 28.706 -19.834 -19.020 1.00 54.75 104 GLN A CA 1
ATOM 759 C C . GLN A 1 104 ? 30.036 -19.467 -19.670 1.00 54.75 104 GLN A C 1
ATOM 761 O O . GLN A 1 104 ? 30.075 -19.097 -20.838 1.00 54.75 104 GLN A O 1
ATOM 766 N N . LYS A 1 105 ? 31.119 -19.443 -18.881 1.00 62.66 105 LYS A N 1
ATOM 767 C CA . LYS A 1 105 ? 32.467 -19.289 -19.423 1.00 62.66 105 LYS A CA 1
ATOM 768 C C . LYS A 1 105 ? 32.601 -20.371 -20.481 1.00 62.66 105 LYS A C 1
ATOM 770 O O . LYS A 1 105 ? 32.562 -21.549 -20.129 1.00 62.66 105 LYS A O 1
ATOM 775 N N . ASP A 1 106 ? 32.704 -19.967 -21.743 1.00 60.66 106 ASP A N 1
ATOM 776 C CA . ASP A 1 106 ? 33.007 -20.869 -22.841 1.00 60.66 106 ASP A CA 1
ATOM 777 C C . ASP A 1 106 ? 34.309 -21.579 -22.477 1.00 60.66 106 ASP A C 1
ATOM 779 O O . ASP A 1 106 ? 35.404 -21.021 -22.598 1.00 60.66 106 ASP A O 1
ATOM 783 N N . PHE A 1 107 ? 34.196 -22.804 -21.967 1.00 63.69 107 PHE A N 1
ATOM 784 C CA . PHE A 1 107 ? 35.326 -23.700 -21.841 1.00 63.69 107 PHE A CA 1
ATOM 785 C C . PHE A 1 107 ? 35.743 -24.014 -23.271 1.00 63.69 107 PHE A C 1
ATOM 787 O O . PHE A 1 107 ? 35.250 -24.953 -23.894 1.00 63.69 107 PHE A O 1
ATOM 794 N N . ARG A 1 108 ? 36.622 -23.177 -23.830 1.00 61.97 108 ARG A N 1
ATOM 795 C CA . ARG A 1 108 ? 37.305 -23.498 -25.073 1.00 61.97 108 ARG A CA 1
ATOM 796 C C . ARG A 1 108 ? 38.113 -24.754 -24.789 1.00 61.97 108 ARG A C 1
ATOM 798 O O . ARG A 1 108 ? 39.130 -24.697 -24.104 1.00 61.97 108 ARG A O 1
ATOM 805 N N . LEU A 1 109 ? 37.624 -25.891 -25.276 1.00 63.75 109 LEU A N 1
ATOM 806 C CA . LEU A 1 109 ? 38.398 -27.119 -25.349 1.00 63.75 109 LEU A CA 1
ATOM 807 C C . LEU A 1 109 ? 39.616 -26.808 -26.218 1.00 63.75 109 LEU A C 1
ATOM 809 O O . LEU A 1 109 ? 39.500 -26.684 -27.435 1.00 63.75 109 LEU A O 1
ATOM 813 N N . ILE A 1 110 ? 40.770 -26.604 -25.587 1.00 69.12 110 ILE A N 1
ATOM 814 C CA . ILE A 1 110 ? 42.040 -26.506 -26.298 1.00 69.12 110 ILE A CA 1
ATOM 815 C C . ILE A 1 110 ? 42.359 -27.935 -26.752 1.00 69.12 110 ILE A C 1
ATOM 817 O O . ILE A 1 110 ? 42.525 -28.805 -25.892 1.00 69.12 110 ILE A O 1
ATOM 821 N N . PRO A 1 111 ? 42.399 -28.230 -28.064 1.00 67.00 111 PRO A N 1
ATOM 822 C CA . PRO A 1 111 ? 42.775 -29.557 -28.520 1.00 67.00 111 PRO A CA 1
ATOM 823 C C . PRO A 1 111 ? 44.221 -29.838 -28.097 1.00 67.00 111 PRO A C 1
ATOM 825 O O . PRO A 1 111 ? 45.128 -29.050 -28.366 1.00 67.00 111 PRO A O 1
ATOM 828 N N . LEU A 1 112 ? 44.425 -30.961 -27.407 1.00 69.50 112 LEU A N 1
ATOM 829 C CA . LEU A 1 112 ? 45.752 -31.431 -27.017 1.00 69.50 112 LEU A CA 1
ATOM 830 C C . LEU A 1 112 ? 46.585 -31.735 -28.278 1.00 69.50 112 LEU A C 1
ATOM 832 O O . LEU A 1 112 ? 46.062 -32.369 -29.203 1.00 69.50 112 LEU A O 1
ATOM 836 N N . PRO A 1 113 ? 47.865 -31.318 -28.334 1.00 62.62 113 PRO A N 1
ATOM 837 C CA . PRO A 1 113 ? 48.728 -31.620 -29.467 1.00 62.62 113 PRO A CA 1
ATOM 838 C C . PRO A 1 113 ? 48.910 -33.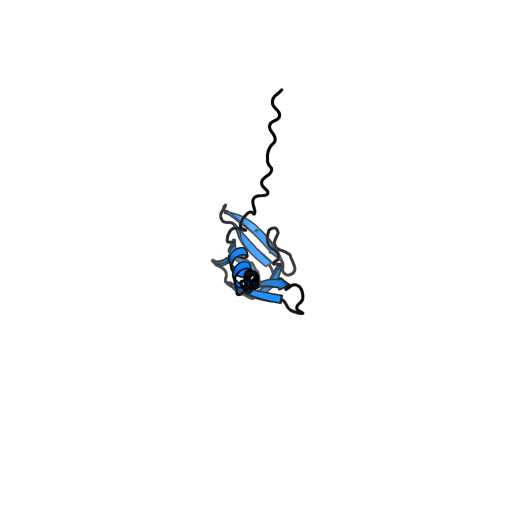137 -29.574 1.00 62.62 113 PRO A C 1
ATOM 840 O O . PRO A 1 113 ? 49.327 -33.794 -28.618 1.00 62.62 113 PRO A O 1
ATOM 843 N N . ARG A 1 114 ? 48.576 -33.697 -30.741 1.00 63.16 114 ARG A N 1
ATOM 844 C CA . ARG A 1 114 ? 48.870 -35.100 -31.051 1.00 63.16 114 ARG A CA 1
ATOM 845 C C . ARG A 1 114 ? 50.385 -35.242 -31.213 1.00 63.16 114 ARG A C 1
ATOM 847 O O . ARG A 1 114 ? 50.980 -34.485 -31.978 1.00 63.16 114 ARG A O 1
ATOM 854 N N . ARG A 1 115 ? 50.978 -36.164 -30.453 1.00 61.12 115 ARG A N 1
ATOM 855 C CA . ARG A 1 115 ? 52.329 -36.681 -30.703 1.00 61.12 115 ARG A CA 1
ATOM 856 C C . ARG A 1 115 ? 52.302 -37.665 -31.862 1.00 61.12 115 ARG A C 1
ATOM 858 O O . ARG A 1 115 ? 51.262 -38.350 -31.998 1.00 61.12 115 ARG A O 1
#

Radius of gyration: 22.71 Å; chains: 1; bounding box: 67×49×50 Å

Secondary structure (DSSP, 8-state):
---------------PPEEEEEEETTTTEEEEEPTT--EEEEETTPBPSSSS-EEEEEETTEEEEEEEPTTSS-EEEEEEETT-EE-HHHHHHHTSPPPPPP--------PPPP-